Protein AF-A0ABD1A5Y7-F1 (afdb_monomer_lite)

InterPro domains:
  IPR015915 Kelch-type beta-propeller [SSF117281] (5-99)
  IPR050354 Arabidopsis F-box/kelch-repeat [PTHR24414] (4-99)
  IPR057499 FKB95-like, N-terminal Kelch domain [PF25210] (3-99)

Structure (mmCIF, N/CA/C/O backbone):
data_AF-A0ABD1A5Y7-F1
#
_entry.id   AF-A0ABD1A5Y7-F1
#
loop_
_atom_site.group_PDB
_atom_site.id
_atom_site.type_symbol
_atom_site.label_atom_id
_atom_site.label_alt_id
_atom_site.label_comp_id
_atom_site.label_asym_id
_atom_site.label_entity_id
_atom_site.label_seq_id
_atom_site.pdbx_PDB_ins_code
_atom_site.Cartn_x
_atom_site.Cartn_y
_atom_site.Cartn_z
_atom_site.occupancy
_atom_site.B_iso_or_equiv
_atom_site.auth_seq_id
_atom_site.auth_comp_id
_atom_site.auth_asym_id
_atom_site.auth_atom_id
_atom_site.pdbx_PDB_model_num
ATOM 1 N N . MET A 1 1 ? 2.841 16.273 -9.903 1.00 34.41 1 MET A N 1
ATOM 2 C CA . MET A 1 1 ? 1.726 16.435 -8.946 1.00 34.41 1 MET A CA 1
ATOM 3 C C . MET A 1 1 ? 1.264 15.022 -8.645 1.00 34.41 1 MET A C 1
ATOM 5 O O . MET A 1 1 ? 0.576 14.441 -9.468 1.00 34.41 1 MET A O 1
ATOM 9 N N . PHE A 1 2 ? 1.803 14.401 -7.594 1.00 44.44 2 PHE A N 1
ATOM 10 C CA . PHE A 1 2 ? 1.518 12.996 -7.302 1.00 44.44 2 PHE A CA 1
ATOM 11 C C . PHE A 1 2 ? 0.093 12.917 -6.761 1.00 44.44 2 PHE A C 1
ATOM 13 O O . PHE A 1 2 ? -0.196 13.506 -5.725 1.00 44.44 2 PHE A O 1
ATOM 20 N N . SER A 1 3 ? -0.801 12.293 -7.528 1.00 49.62 3 SER A N 1
ATOM 21 C CA . SER A 1 3 ? -2.180 12.046 -7.114 1.00 49.62 3 SER A CA 1
ATOM 22 C C . SER A 1 3 ? -2.161 11.260 -5.811 1.00 49.62 3 SER A C 1
ATOM 24 O O . SER A 1 3 ? -1.530 10.203 -5.760 1.00 49.62 3 SER A O 1
ATOM 26 N N . ASP A 1 4 ? -2.880 11.732 -4.795 1.00 60.75 4 ASP A N 1
ATOM 27 C CA . ASP A 1 4 ? -3.267 10.870 -3.685 1.00 60.75 4 ASP A CA 1
ATOM 28 C C . ASP A 1 4 ? -4.102 9.738 -4.298 1.00 60.75 4 ASP A C 1
ATOM 30 O O . ASP A 1 4 ? -5.217 9.955 -4.782 1.00 60.75 4 ASP A O 1
ATOM 34 N N . SER A 1 5 ? -3.516 8.547 -4.429 1.00 79.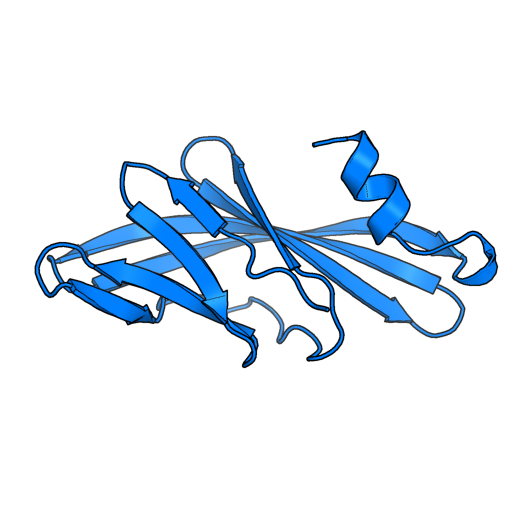31 5 SER A N 1
ATOM 35 C CA . SER A 1 5 ? -4.252 7.385 -4.907 1.00 79.31 5 SER A CA 1
ATOM 36 C C . SER A 1 5 ? -5.072 6.839 -3.752 1.00 79.31 5 SER A C 1
ATOM 38 O O . SER A 1 5 ? -4.563 6.596 -2.654 1.00 79.31 5 SER A O 1
ATOM 40 N N . PHE A 1 6 ? -6.367 6.686 -4.002 1.00 90.94 6 PHE A N 1
ATOM 41 C CA . PHE A 1 6 ? -7.312 6.126 -3.053 1.00 90.94 6 PHE A CA 1
ATOM 42 C C . PHE A 1 6 ? -7.914 4.853 -3.623 1.00 90.94 6 PHE A C 1
ATOM 44 O O . PHE A 1 6 ? -8.142 4.745 -4.827 1.00 90.94 6 PHE A O 1
ATOM 51 N N . CYS A 1 7 ? -8.192 3.900 -2.748 1.00 94.50 7 CYS A N 1
ATOM 52 C CA . CYS A 1 7 ? -8.894 2.676 -3.094 1.00 94.50 7 CYS A CA 1
ATOM 53 C C . CYS A 1 7 ? -9.821 2.305 -1.940 1.00 94.50 7 CYS A C 1
ATOM 55 O O . CYS A 1 7 ? -9.385 2.277 -0.791 1.00 94.50 7 CYS A O 1
ATOM 57 N N . GLN A 1 8 ? -11.097 2.063 -2.230 1.00 95.88 8 GLN A N 1
ATOM 58 C CA . GLN A 1 8 ? -12.051 1.564 -1.246 1.00 95.88 8 GLN A CA 1
ATOM 59 C C . GLN A 1 8 ? -12.160 0.047 -1.394 1.00 95.88 8 GLN A C 1
ATOM 61 O O . GLN A 1 8 ? -12.405 -0.435 -2.495 1.00 95.88 8 GLN A O 1
ATOM 66 N N . ILE A 1 9 ? -11.977 -0.680 -0.292 1.00 96.19 9 ILE A N 1
ATOM 67 C CA . ILE A 1 9 ? -12.116 -2.140 -0.206 1.00 96.19 9 ILE A CA 1
ATOM 68 C C . ILE A 1 9 ? -12.909 -2.426 1.064 1.00 96.19 9 ILE A C 1
ATOM 70 O O . ILE A 1 9 ? -12.537 -1.919 2.123 1.00 96.19 9 ILE A O 1
ATOM 74 N N . ASP A 1 10 ? -13.996 -3.192 0.964 1.00 93.81 10 ASP A N 1
ATOM 75 C CA . ASP A 1 10 ? -14.873 -3.537 2.096 1.00 93.81 10 ASP A CA 1
ATOM 76 C C . ASP A 1 10 ? -15.232 -2.323 2.983 1.00 93.81 10 ASP A C 1
ATOM 78 O O . ASP A 1 10 ? -15.087 -2.348 4.206 1.00 93.81 10 ASP A O 1
ATOM 82 N N . ASP A 1 11 ? -15.647 -1.218 2.350 1.00 93.19 11 ASP A N 1
ATOM 83 C CA . ASP A 1 11 ? -16.002 0.062 2.993 1.00 93.19 11 ASP A CA 1
ATOM 84 C C . ASP A 1 11 ? -14.886 0.761 3.786 1.00 93.19 11 ASP A C 1
ATOM 86 O O . ASP A 1 11 ? -15.126 1.732 4.510 1.00 93.19 11 ASP A O 1
ATOM 90 N N . VAL A 1 12 ? -13.638 0.334 3.605 1.00 95.69 12 VAL A N 1
ATOM 91 C CA . VAL A 1 12 ? -12.458 1.001 4.153 1.00 95.69 12 VAL A CA 1
ATOM 92 C C . VAL A 1 12 ? -11.709 1.713 3.033 1.00 95.69 12 VAL A C 1
ATOM 94 O O . VAL A 1 12 ? -11.372 1.120 2.010 1.00 95.69 12 VAL A O 1
ATOM 97 N N . LEU A 1 13 ? -11.423 3.001 3.233 1.00 96.50 13 LEU A N 1
ATOM 98 C CA . LEU A 1 13 ? -10.632 3.800 2.300 1.00 96.50 13 LEU A CA 1
ATOM 99 C C . LEU A 1 13 ? -9.139 3.639 2.599 1.00 96.50 13 LEU A C 1
ATOM 101 O O . LEU A 1 13 ? -8.692 3.951 3.701 1.00 96.50 13 LEU A O 1
ATOM 105 N N . TYR A 1 14 ? -8.371 3.208 1.608 1.00 96.75 14 TYR A N 1
ATOM 106 C CA . TYR A 1 14 ? -6.919 3.067 1.647 1.00 96.75 14 TYR A CA 1
ATOM 107 C C . TYR A 1 14 ? -6.247 4.150 0.810 1.00 96.75 14 TYR A C 1
ATOM 109 O O . TYR A 1 14 ? -6.794 4.593 -0.199 1.00 96.75 14 TYR A O 1
ATOM 117 N N . SER A 1 15 ? -5.050 4.560 1.222 1.00 95.00 15 SER A N 1
ATOM 118 C CA . SER A 1 15 ? -4.209 5.500 0.483 1.00 95.00 15 SER A CA 1
ATOM 119 C C . SER A 1 15 ? -2.719 5.230 0.707 1.00 95.00 15 SER A C 1
ATOM 121 O O . SER A 1 15 ? -2.335 4.473 1.604 1.00 95.00 15 SER A O 1
ATOM 123 N N . CYS A 1 16 ? -1.873 5.849 -0.113 1.00 93.19 16 CYS A N 1
ATOM 124 C CA . CYS A 1 16 ? -0.426 5.878 0.058 1.00 93.19 16 CYS A CA 1
ATOM 125 C C . CYS A 1 16 ? 0.008 7.327 0.287 1.00 93.19 16 CYS A C 1
ATOM 127 O O . CYS A 1 16 ? -0.153 8.171 -0.591 1.00 93.19 16 CYS A O 1
ATOM 129 N N . GLY A 1 17 ? 0.541 7.611 1.476 1.00 87.44 17 GLY A N 1
ATOM 130 C CA . GLY A 1 17 ? 0.990 8.947 1.844 1.00 87.44 17 GLY A CA 1
ATOM 131 C C . GLY A 1 17 ? 2.182 9.434 1.016 1.00 87.44 17 GLY A C 1
ATOM 132 O O . GLY A 1 17 ? 2.905 8.668 0.367 1.00 87.44 17 GLY A O 1
ATOM 133 N N . SER A 1 18 ? 2.453 10.737 1.090 1.00 84.50 18 SER A N 1
ATOM 134 C CA . SER A 1 18 ? 3.630 11.355 0.462 1.00 84.50 18 SER A CA 1
ATOM 135 C C . SER A 1 18 ? 4.958 10.795 0.994 1.00 84.50 18 SER A C 1
ATOM 137 O O . SER A 1 18 ? 5.956 10.772 0.277 1.00 84.50 18 SER A O 1
ATOM 139 N N . ASP A 1 19 ? 4.958 10.265 2.217 1.00 88.19 19 ASP A N 1
ATOM 140 C CA . ASP A 1 19 ? 6.062 9.544 2.853 1.00 88.19 19 ASP A CA 1
ATOM 141 C C . ASP A 1 19 ? 6.163 8.061 2.439 1.00 88.19 19 ASP A C 1
ATOM 143 O O . ASP A 1 19 ? 7.014 7.336 2.958 1.00 88.19 19 ASP A O 1
ATOM 147 N N . ARG A 1 20 ? 5.321 7.622 1.491 1.00 90.50 20 ARG A N 1
ATOM 148 C CA . ARG A 1 20 ? 5.194 6.238 1.003 1.00 90.50 20 ARG A CA 1
ATOM 149 C C . ARG A 1 20 ? 4.719 5.253 2.069 1.00 90.50 20 ARG A C 1
ATOM 151 O O . ARG A 1 20 ? 4.928 4.045 1.947 1.00 90.50 20 ARG A O 1
ATOM 158 N N . VAL A 1 21 ? 4.055 5.756 3.109 1.00 93.12 21 VAL A N 1
ATOM 159 C CA . VAL A 1 21 ? 3.380 4.925 4.102 1.00 93.12 21 VAL A CA 1
ATOM 160 C C . VAL A 1 21 ? 1.955 4.647 3.644 1.00 93.12 21 VAL A C 1
ATOM 162 O O . VAL A 1 21 ? 1.169 5.558 3.390 1.00 93.12 21 VAL A O 1
ATOM 165 N N . PHE A 1 22 ? 1.602 3.366 3.580 1.00 95.38 22 PHE A N 1
ATOM 166 C CA . PHE A 1 22 ? 0.227 2.951 3.332 1.00 95.38 22 PHE A CA 1
ATOM 167 C C . PHE A 1 22 ? -0.626 3.214 4.568 1.00 95.38 22 PHE A C 1
ATOM 169 O O . PHE A 1 22 ? -0.266 2.841 5.692 1.00 95.38 22 PHE A O 1
ATOM 176 N N . ILE A 1 23 ? -1.764 3.855 4.346 1.00 96.06 23 ILE A N 1
ATOM 177 C CA . ILE A 1 23 ? -2.697 4.284 5.378 1.00 96.06 23 ILE A CA 1
ATOM 178 C C . ILE A 1 23 ? -4.116 3.856 5.024 1.00 96.06 23 ILE A C 1
ATOM 180 O O . ILE A 1 23 ? -4.442 3.599 3.867 1.00 96.06 23 ILE A O 1
ATOM 184 N N . TRP A 1 24 ? -4.966 3.786 6.038 1.00 96.69 24 TRP A N 1
ATOM 185 C CA . TRP A 1 24 ? -6.390 3.529 5.900 1.00 96.69 24 TRP A CA 1
ATOM 186 C C . TRP A 1 24 ? -7.183 4.486 6.784 1.00 96.69 24 TRP A C 1
ATOM 188 O O . TRP A 1 24 ? -6.702 4.917 7.838 1.00 96.69 24 TRP A O 1
ATOM 198 N N . TYR A 1 25 ? -8.386 4.846 6.351 1.00 95.31 25 TYR A N 1
ATOM 199 C CA . TYR A 1 25 ? -9.246 5.752 7.094 1.00 95.31 25 TYR A CA 1
ATOM 200 C C . TYR A 1 25 ? -10.101 4.976 8.093 1.00 95.31 25 TYR A C 1
ATOM 202 O O . TYR A 1 25 ? -10.915 4.130 7.726 1.00 95.31 25 TYR A O 1
ATOM 210 N N . ASN A 1 26 ? -9.926 5.282 9.374 1.00 94.88 26 ASN A N 1
ATOM 211 C CA . ASN A 1 26 ? -10.753 4.744 10.438 1.00 94.88 26 ASN A CA 1
ATOM 212 C C . ASN A 1 26 ? -11.937 5.683 10.676 1.00 94.88 26 ASN A C 1
ATOM 214 O O . ASN A 1 26 ? -11.769 6.771 11.228 1.00 94.88 26 ASN A O 1
ATOM 218 N N . THR A 1 27 ? -13.129 5.249 10.277 1.00 91.81 27 THR A N 1
ATOM 219 C CA . THR A 1 27 ? -14.369 6.025 10.391 1.00 91.81 27 THR A CA 1
ATOM 220 C C . THR A 1 27 ? -14.846 6.190 11.834 1.00 91.81 27 THR A C 1
ATOM 222 O O . THR A 1 27 ? -15.424 7.226 12.160 1.00 91.81 27 THR A O 1
ATOM 225 N N . GLU A 1 28 ? -14.557 5.229 12.717 1.00 90.12 28 GLU A N 1
ATOM 226 C CA . GLU A 1 28 ? -14.974 5.254 14.127 1.00 90.12 28 GLU A CA 1
ATOM 227 C C . GLU A 1 28 ? -14.279 6.383 14.895 1.00 90.12 28 GLU A C 1
ATOM 229 O O . GLU A 1 28 ? -14.922 7.149 15.610 1.00 90.12 28 GLU A O 1
ATOM 234 N N . VAL A 1 29 ? -12.965 6.526 14.705 1.00 92.19 29 VAL A N 1
ATOM 235 C CA . VAL A 1 29 ? -12.162 7.594 15.334 1.00 92.19 29 VAL A CA 1
ATOM 236 C C . VAL A 1 29 ? -11.851 8.759 14.388 1.00 92.19 29 VAL A C 1
ATOM 238 O O . VAL A 1 29 ? -11.093 9.658 14.747 1.00 92.19 29 VAL A O 1
ATOM 241 N N . ARG A 1 30 ? -12.427 8.740 13.179 1.00 93.06 30 ARG A N 1
ATOM 242 C CA . ARG A 1 30 ? -12.339 9.779 12.138 1.00 93.06 30 ARG A CA 1
ATOM 243 C C . ARG A 1 30 ? -10.913 10.224 11.801 1.00 93.06 30 ARG A C 1
ATOM 245 O O . ARG A 1 30 ? -10.646 11.416 11.659 1.00 93.06 30 ARG A O 1
ATOM 252 N N . THR A 1 31 ? -9.987 9.276 11.665 1.00 94.75 31 THR A N 1
ATOM 253 C CA . THR A 1 31 ? -8.574 9.586 11.398 1.00 94.75 31 THR A CA 1
ATOM 254 C C . THR A 1 31 ? -7.897 8.553 10.505 1.00 94.75 31 THR A C 1
ATOM 256 O O . THR A 1 31 ? -8.322 7.398 10.435 1.00 94.75 31 THR A O 1
ATOM 259 N N . TRP A 1 32 ? -6.812 8.962 9.851 1.00 94.75 32 TRP A N 1
ATOM 260 C CA . TRP A 1 32 ? -5.943 8.070 9.091 1.00 94.75 32 TRP A CA 1
ATOM 261 C C . TRP A 1 32 ? -5.035 7.272 10.024 1.00 94.75 32 TRP A C 1
ATOM 263 O O . TRP A 1 32 ? -4.468 7.801 10.982 1.00 94.75 32 TRP A O 1
ATOM 273 N N . ARG A 1 33 ? -4.877 5.983 9.735 1.00 95.56 33 ARG A N 1
ATOM 274 C CA . ARG A 1 33 ? -4.021 5.067 10.488 1.00 95.56 33 ARG A CA 1
ATOM 275 C C . ARG A 1 33 ? -3.091 4.328 9.548 1.00 95.56 33 ARG A C 1
ATOM 277 O O . ARG A 1 33 ? -3.443 4.031 8.414 1.00 95.56 33 ARG A O 1
ATOM 284 N N . LYS A 1 34 ? -1.904 3.994 10.042 1.00 96.12 34 LYS A N 1
ATOM 285 C CA . LYS A 1 34 ? -0.933 3.192 9.300 1.00 96.12 34 LYS A CA 1
ATOM 286 C C . LYS A 1 34 ? -1.461 1.773 9.064 1.00 96.12 34 LYS A C 1
ATOM 288 O O . LYS A 1 34 ? -2.011 1.151 9.976 1.00 96.12 34 LYS A O 1
ATOM 293 N N . LEU A 1 35 ? -1.252 1.260 7.855 1.00 96.75 35 LEU A N 1
ATOM 294 C CA . LEU A 1 35 ? -1.397 -0.156 7.537 1.00 96.75 35 LEU A CA 1
ATOM 295 C C . LEU A 1 35 ? -0.157 -0.906 8.043 1.00 96.75 35 LEU A C 1
ATOM 297 O O . LEU A 1 35 ? 0.971 -0.636 7.626 1.00 96.75 35 LEU A O 1
ATOM 301 N N . ASN A 1 36 ? -0.356 -1.827 8.982 1.00 96.25 36 ASN A N 1
ATOM 302 C CA . ASN A 1 36 ? 0.737 -2.587 9.594 1.00 96.25 36 ASN A CA 1
ATOM 303 C C . ASN A 1 36 ? 1.053 -3.864 8.801 1.00 96.25 36 ASN A C 1
ATOM 305 O O . ASN A 1 36 ? 0.314 -4.231 7.898 1.00 96.25 36 ASN A O 1
ATOM 309 N N . GLY A 1 37 ? 2.132 -4.571 9.145 1.00 95.69 37 GLY A N 1
ATOM 310 C CA . GLY A 1 37 ? 2.369 -5.942 8.662 1.00 95.69 37 GLY A CA 1
ATOM 311 C C . GLY A 1 37 ? 2.970 -6.101 7.259 1.00 95.69 37 GLY A C 1
ATOM 312 O O . GLY A 1 37 ? 3.229 -7.234 6.864 1.00 95.69 37 GLY A O 1
ATOM 313 N N . LEU A 1 38 ? 3.270 -5.008 6.545 1.00 95.69 38 LEU A N 1
ATOM 314 C CA . LEU A 1 38 ? 3.834 -5.000 5.180 1.00 95.69 38 LEU A CA 1
ATOM 315 C C . LEU A 1 38 ? 5.307 -5.457 5.095 1.00 95.69 38 LEU A C 1
ATOM 317 O O . LEU A 1 38 ? 6.134 -4.849 4.418 1.00 95.69 38 LEU A O 1
ATOM 321 N N . VAL A 1 39 ? 5.662 -6.516 5.818 1.00 94.88 39 VAL A N 1
ATOM 322 C CA . VAL A 1 39 ? 6.995 -7.116 5.800 1.00 94.88 39 VAL A CA 1
ATOM 323 C C . VAL A 1 39 ? 7.268 -7.682 4.406 1.00 94.88 39 VAL A C 1
ATOM 325 O O . VAL A 1 39 ? 6.440 -8.401 3.853 1.00 94.88 39 VAL A O 1
ATOM 328 N N . GLY A 1 40 ? 8.436 -7.356 3.848 1.00 94.12 40 GLY A N 1
ATOM 329 C CA . GLY A 1 40 ? 8.864 -7.807 2.520 1.00 94.12 40 GLY A CA 1
ATOM 330 C C . GLY A 1 40 ? 8.468 -6.880 1.370 1.00 94.12 40 GLY A C 1
ATOM 331 O O . GLY A 1 40 ? 9.036 -7.012 0.291 1.00 94.12 40 GLY A O 1
ATOM 332 N N . LEU A 1 41 ? 7.568 -5.912 1.588 1.00 95.00 41 LEU A N 1
ATOM 333 C CA . LEU A 1 41 ? 7.294 -4.887 0.581 1.00 95.00 41 LEU A CA 1
ATOM 334 C C . LEU A 1 41 ? 8.506 -3.938 0.502 1.00 95.00 41 LEU A C 1
ATOM 336 O O . LEU A 1 41 ? 8.934 -3.425 1.546 1.00 95.00 41 LEU A O 1
ATOM 340 N N . PRO A 1 42 ? 9.089 -3.703 -0.688 1.00 92.62 42 PRO A N 1
ATOM 341 C CA . PRO A 1 42 ? 10.214 -2.788 -0.820 1.00 92.62 42 PRO A CA 1
ATOM 342 C C . PRO A 1 42 ? 9.793 -1.356 -0.479 1.00 92.62 42 PRO A C 1
ATOM 344 O O . PRO A 1 42 ? 8.616 -0.998 -0.502 1.00 92.62 42 PRO A O 1
ATOM 347 N N . LYS A 1 43 ? 10.774 -0.508 -0.165 1.00 91.00 43 LYS A N 1
ATOM 348 C CA . LYS A 1 43 ? 10.519 0.928 -0.024 1.00 91.00 43 LYS A CA 1
ATOM 349 C C . LYS A 1 43 ? 10.312 1.529 -1.407 1.00 91.00 43 LYS A C 1
ATOM 351 O O . LYS A 1 43 ? 11.188 1.414 -2.257 1.00 91.00 43 LYS A O 1
ATOM 356 N N . LEU A 1 44 ? 9.179 2.192 -1.602 1.00 91.44 44 LEU A N 1
ATOM 357 C CA . LEU A 1 44 ? 8.883 2.902 -2.840 1.00 91.44 44 LEU A CA 1
ATOM 358 C C . LEU A 1 44 ? 9.691 4.208 -2.896 1.00 91.44 44 LEU A C 1
ATOM 360 O O . LEU A 1 44 ? 9.871 4.877 -1.873 1.00 91.44 44 LEU A O 1
ATOM 364 N N . SER A 1 45 ? 10.154 4.584 -4.090 1.00 89.06 45 SER A N 1
ATOM 365 C CA . SER A 1 45 ? 10.806 5.879 -4.309 1.00 89.06 45 SER A CA 1
ATOM 366 C C . SER A 1 45 ? 9.842 7.035 -4.021 1.00 89.06 45 SER A C 1
ATOM 368 O O . SER A 1 45 ? 8.638 6.944 -4.274 1.00 89.06 45 SER A O 1
ATOM 370 N N . ARG A 1 46 ? 10.371 8.157 -3.519 1.00 85.56 46 ARG A N 1
ATOM 371 C CA . ARG A 1 46 ? 9.595 9.391 -3.289 1.00 85.56 46 ARG A CA 1
ATOM 372 C C . ARG A 1 46 ? 9.089 10.033 -4.575 1.00 85.56 46 ARG A C 1
ATOM 374 O O . ARG A 1 46 ? 8.128 10.794 -4.518 1.00 85.56 46 ARG A O 1
ATOM 381 N N . ASP A 1 47 ? 9.709 9.696 -5.697 1.00 84.00 47 ASP A N 1
ATOM 382 C CA . ASP A 1 47 ? 9.325 10.188 -7.017 1.00 84.00 47 ASP A CA 1
ATOM 383 C C . ASP A 1 47 ? 8.507 9.151 -7.797 1.00 84.00 47 ASP A C 1
ATOM 385 O O . ASP A 1 47 ? 8.038 9.435 -8.896 1.00 84.00 47 ASP A O 1
ATOM 389 N N . ALA A 1 48 ? 8.291 7.961 -7.220 1.00 85.94 48 ALA A N 1
ATOM 390 C CA . ALA A 1 48 ? 7.449 6.948 -7.836 1.00 85.94 48 ALA A CA 1
ATOM 391 C C . ALA A 1 48 ? 5.992 7.414 -7.867 1.00 85.94 48 ALA A C 1
ATOM 393 O O . ALA A 1 48 ? 5.432 7.841 -6.851 1.00 85.94 48 ALA A O 1
ATOM 394 N N . PHE A 1 49 ? 5.371 7.269 -9.024 1.00 85.31 49 PHE A N 1
ATOM 395 C CA . PHE A 1 49 ? 3.936 7.206 -9.188 1.00 85.31 49 PHE A CA 1
ATOM 396 C C . PHE A 1 49 ? 3.390 5.963 -8.478 1.00 85.31 49 PHE A C 1
ATOM 398 O O . PHE A 1 49 ? 3.949 4.878 -8.621 1.00 85.31 49 PHE A O 1
ATOM 405 N N . VAL A 1 50 ? 2.289 6.101 -7.734 1.00 90.56 50 VAL A N 1
ATOM 406 C CA . VAL A 1 50 ? 1.657 4.989 -7.007 1.00 90.56 50 VAL A CA 1
ATOM 407 C C . VAL A 1 50 ? 0.161 4.963 -7.295 1.00 90.56 50 VAL A C 1
ATOM 409 O O . VAL A 1 50 ? -0.532 5.952 -7.056 1.00 90.56 50 VAL A O 1
ATOM 412 N N . ARG A 1 51 ? -0.353 3.819 -7.751 1.00 91.50 51 ARG A N 1
ATOM 413 C CA . ARG A 1 51 ? -1.789 3.520 -7.864 1.00 91.50 51 ARG A CA 1
ATOM 414 C C . ARG A 1 51 ? -2.176 2.409 -6.904 1.00 91.50 51 ARG A C 1
ATOM 416 O O . ARG A 1 51 ? -1.434 1.447 -6.723 1.00 91.50 51 ARG A O 1
ATOM 423 N N . LEU A 1 52 ? -3.369 2.543 -6.343 1.00 94.56 52 LEU A N 1
ATOM 424 C CA . LEU A 1 52 ? -4.020 1.520 -5.538 1.00 94.56 52 LEU A CA 1
ATOM 425 C C . LEU A 1 52 ? -5.253 1.019 -6.283 1.00 94.56 52 LEU A C 1
ATOM 427 O O . LEU A 1 52 ? -5.948 1.814 -6.915 1.00 94.56 52 LEU A O 1
ATOM 431 N N . ALA A 1 53 ? -5.527 -0.274 -6.189 1.00 93.69 53 ALA A N 1
ATOM 432 C CA . ALA A 1 53 ? -6.706 -0.894 -6.771 1.00 93.69 53 ALA A CA 1
ATOM 433 C C . ALA A 1 53 ? -7.211 -2.038 -5.886 1.00 93.69 53 ALA A C 1
ATOM 435 O O . ALA A 1 53 ? -6.431 -2.672 -5.169 1.00 93.69 53 ALA A O 1
ATOM 436 N N . ASP A 1 54 ? -8.510 -2.309 -5.976 1.00 95.75 54 ASP A N 1
ATOM 437 C CA . ASP A 1 54 ? -9.112 -3.514 -5.419 1.00 95.75 54 ASP A CA 1
ATOM 438 C C . ASP A 1 54 ? -8.999 -4.631 -6.455 1.00 95.75 54 ASP A C 1
ATOM 440 O O . ASP A 1 54 ? -9.484 -4.500 -7.581 1.00 95.75 54 ASP A O 1
ATOM 444 N N . TYR A 1 55 ? -8.354 -5.731 -6.077 1.00 93.88 55 TYR A N 1
ATOM 445 C CA . TYR A 1 55 ? -8.369 -6.956 -6.862 1.00 93.88 55 TYR A CA 1
ATOM 446 C C . TYR A 1 55 ? -8.762 -8.133 -5.972 1.00 93.88 55 TYR A C 1
ATOM 448 O O . TYR A 1 55 ? -7.933 -8.704 -5.260 1.00 93.88 55 TYR A O 1
ATOM 456 N N . GLY A 1 56 ? -10.042 -8.504 -6.021 1.00 93.44 56 GLY A N 1
ATOM 457 C CA . GLY A 1 56 ? -10.576 -9.646 -5.279 1.00 93.44 56 GLY A CA 1
ATOM 458 C C . GLY A 1 56 ? -10.597 -9.444 -3.762 1.00 93.44 56 GLY A C 1
ATOM 459 O O . GLY A 1 56 ? -10.293 -10.388 -3.032 1.00 93.44 56 GLY A O 1
ATOM 460 N N . GLY A 1 57 ? -10.900 -8.229 -3.289 1.00 94.56 57 GLY A N 1
ATOM 461 C CA . GLY A 1 57 ? -10.912 -7.884 -1.863 1.00 94.56 57 GLY A CA 1
ATOM 462 C C . GLY A 1 57 ? -9.511 -7.695 -1.277 1.00 94.56 57 GLY A C 1
ATOM 463 O O . GLY A 1 57 ? -9.317 -7.742 -0.062 1.00 94.56 57 GLY A O 1
ATOM 464 N N . LYS A 1 58 ? -8.498 -7.535 -2.136 1.00 96.81 58 LYS A N 1
ATOM 465 C CA . LYS A 1 58 ? -7.096 -7.355 -1.745 1.00 96.81 58 LYS A CA 1
ATOM 466 C C . LYS A 1 58 ? -6.577 -6.036 -2.273 1.00 96.81 58 LYS A C 1
ATOM 468 O O . LYS A 1 58 ? -6.886 -5.629 -3.393 1.00 96.81 58 LYS A O 1
ATOM 473 N N . LEU A 1 59 ? -5.716 -5.410 -1.480 1.00 97.19 59 LEU A N 1
ATOM 474 C CA . LEU A 1 59 ? -5.071 -4.170 -1.872 1.00 97.19 59 LEU A CA 1
ATOM 475 C C . LEU A 1 59 ? -3.965 -4.478 -2.876 1.00 97.19 59 LEU A C 1
ATOM 477 O O . LEU A 1 59 ? -2.953 -5.091 -2.535 1.00 97.19 59 LEU A O 1
ATOM 481 N N . THR A 1 60 ? -4.160 -4.033 -4.110 1.00 96.12 60 THR A N 1
ATOM 482 C CA . THR A 1 60 ? -3.150 -4.106 -5.162 1.00 96.12 60 THR A CA 1
ATOM 483 C C . THR A 1 60 ? -2.472 -2.755 -5.297 1.00 96.12 60 THR A C 1
ATOM 485 O O . THR A 1 60 ? -3.135 -1.726 -5.422 1.00 96.12 60 THR A O 1
ATOM 488 N N . VAL A 1 61 ? -1.144 -2.757 -5.257 1.00 94.94 61 VAL A N 1
ATOM 489 C CA . VAL A 1 61 ? -0.312 -1.559 -5.362 1.00 94.94 61 VAL A CA 1
ATOM 490 C C . VAL A 1 61 ? 0.489 -1.644 -6.647 1.00 94.94 61 VAL A C 1
ATOM 492 O O . VAL A 1 61 ? 1.245 -2.595 -6.830 1.00 94.94 61 VAL A O 1
ATOM 495 N N . LEU A 1 62 ? 0.361 -0.633 -7.502 1.00 93.12 62 LEU A N 1
ATOM 496 C CA . LEU A 1 62 ? 1.201 -0.456 -8.680 1.00 93.12 62 LEU A CA 1
ATOM 497 C C . LEU A 1 62 ? 2.090 0.764 -8.506 1.00 93.12 62 LEU A C 1
ATOM 499 O O . LEU A 1 62 ? 1.611 1.818 -8.088 1.00 93.12 62 LEU A O 1
ATOM 503 N N . TRP A 1 63 ? 3.365 0.643 -8.855 1.00 92.12 63 TRP A N 1
ATOM 504 C CA . TRP A 1 63 ? 4.276 1.782 -8.859 1.00 92.12 63 TRP A CA 1
ATOM 505 C C . TRP A 1 63 ? 5.363 1.633 -9.908 1.00 92.12 63 TRP A C 1
ATOM 507 O O . TRP A 1 63 ? 5.726 0.519 -10.283 1.00 92.12 63 TRP A O 1
ATOM 517 N N . ASN A 1 64 ? 5.879 2.759 -10.386 1.00 89.25 64 ASN A N 1
ATOM 518 C CA . ASN A 1 64 ? 7.042 2.758 -11.259 1.00 89.25 64 ASN A CA 1
ATOM 519 C C . ASN A 1 64 ? 8.340 2.839 -10.448 1.00 89.25 64 ASN A C 1
ATOM 521 O O . ASN A 1 64 ? 8.385 3.365 -9.335 1.00 89.25 64 ASN A O 1
ATOM 525 N N . ASP A 1 65 ? 9.405 2.323 -11.038 1.00 87.25 65 ASP A N 1
ATOM 526 C 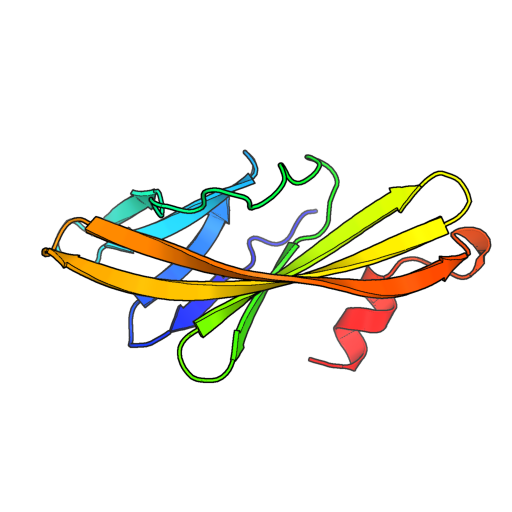CA . ASP A 1 65 ? 10.762 2.446 -10.532 1.00 87.25 65 ASP A CA 1
ATOM 527 C C . ASP A 1 65 ? 11.715 2.673 -11.708 1.00 87.25 65 ASP A C 1
ATOM 529 O O . ASP A 1 65 ? 11.538 2.092 -12.786 1.00 87.25 65 ASP A O 1
ATOM 533 N N . ASP A 1 66 ? 12.697 3.547 -11.512 1.00 83.00 66 ASP A N 1
ATOM 534 C CA . ASP A 1 66 ? 13.612 3.980 -12.567 1.00 83.00 66 ASP A CA 1
ATOM 535 C C . ASP A 1 66 ? 14.952 3.243 -12.447 1.00 83.00 66 ASP A C 1
ATOM 537 O O . ASP A 1 66 ? 15.656 3.332 -11.441 1.00 83.00 66 ASP A O 1
ATOM 541 N N . TYR A 1 67 ? 15.313 2.527 -13.510 1.00 80.50 67 TYR A N 1
ATOM 542 C CA . TYR A 1 67 ? 16.582 1.826 -13.682 1.00 80.50 67 TYR A CA 1
ATOM 543 C C . TYR A 1 67 ? 17.381 2.434 -14.846 1.00 80.50 67 TYR A C 1
ATOM 545 O O . TYR A 1 67 ? 17.900 1.730 -15.721 1.00 80.50 67 TYR A O 1
ATOM 553 N N . GLY A 1 68 ? 17.480 3.764 -14.873 1.00 80.88 68 GLY A N 1
ATOM 554 C CA . GLY A 1 68 ? 18.301 4.527 -15.808 1.00 80.88 68 GLY A CA 1
ATOM 555 C C . GLY A 1 68 ? 17.698 4.564 -17.211 1.00 80.88 68 GLY A C 1
ATOM 556 O O . GLY A 1 68 ? 16.919 5.448 -17.556 1.00 80.88 68 GLY A O 1
ATOM 557 N N . CYS A 1 69 ? 18.077 3.614 -18.070 1.00 80.44 69 CYS A N 1
ATOM 558 C CA . CYS A 1 69 ? 17.517 3.523 -19.426 1.00 80.44 69 CYS A CA 1
ATOM 559 C C . CYS A 1 69 ? 16.209 2.716 -19.500 1.00 80.44 69 CYS A C 1
ATOM 561 O O . CYS A 1 69 ? 15.656 2.535 -20.588 1.00 80.44 69 CYS A O 1
ATOM 563 N N . TRP A 1 70 ? 15.711 2.235 -18.358 1.00 79.25 70 TRP A N 1
ATOM 564 C CA . TRP A 1 70 ? 14.495 1.436 -18.258 1.00 79.25 70 TRP A CA 1
ATOM 565 C C . TRP A 1 70 ? 13.619 1.934 -17.123 1.00 79.25 70 TRP A C 1
ATOM 567 O O . TRP A 1 70 ? 14.097 2.116 -16.011 1.00 79.25 70 TRP A O 1
ATOM 577 N N . GLU A 1 71 ? 12.328 2.045 -17.392 1.00 83.88 71 GLU A N 1
ATOM 578 C CA . GLU A 1 71 ? 11.307 2.179 -16.366 1.00 83.88 71 GLU A CA 1
ATOM 579 C C . GLU A 1 71 ? 10.705 0.784 -16.130 1.00 83.88 71 GLU A C 1
ATOM 581 O O . GLU A 1 71 ? 10.382 0.054 -17.080 1.00 83.88 71 GLU A O 1
ATOM 586 N N . MET A 1 72 ? 10.558 0.389 -14.866 1.00 88.00 72 MET A N 1
ATOM 587 C CA . MET A 1 72 ? 9.865 -0.839 -14.474 1.00 88.00 72 MET A CA 1
ATOM 588 C C . MET A 1 72 ? 8.556 -0.501 -13.782 1.00 88.00 72 MET A C 1
ATOM 590 O O . MET A 1 72 ? 8.523 0.333 -12.882 1.00 88.00 72 MET A O 1
ATOM 594 N N . LEU A 1 73 ? 7.483 -1.171 -14.188 1.00 90.31 73 LEU A N 1
ATOM 595 C CA . LEU A 1 73 ? 6.211 -1.133 -13.492 1.00 90.31 73 LEU A CA 1
ATOM 596 C C . LEU A 1 73 ? 6.120 -2.354 -12.590 1.00 90.31 73 LEU A C 1
ATOM 598 O O . LEU A 1 73 ? 6.123 -3.496 -13.053 1.00 90.31 73 LEU A O 1
ATOM 602 N N . TRP A 1 74 ? 6.003 -2.092 -11.304 1.00 93.38 74 TRP A N 1
ATOM 603 C CA . TRP A 1 74 ? 5.872 -3.089 -10.265 1.00 93.38 74 TRP A CA 1
ATOM 604 C C . TRP A 1 74 ? 4.423 -3.259 -9.840 1.00 93.38 74 TRP A C 1
ATOM 606 O O . TRP A 1 74 ? 3.633 -2.315 -9.892 1.00 93.38 74 TRP A O 1
ATOM 616 N N . CYS A 1 75 ? 4.095 -4.464 -9.388 1.00 95.19 75 CYS A N 1
ATOM 617 C CA . CYS A 1 75 ? 2.811 -4.783 -8.796 1.00 95.19 75 CYS A CA 1
ATOM 618 C C . CYS A 1 75 ? 3.015 -5.619 -7.533 1.00 95.19 75 CYS A C 1
ATOM 620 O O . CYS A 1 75 ? 3.795 -6.571 -7.526 1.00 95.19 75 CYS A O 1
ATOM 622 N N . ALA A 1 76 ? 2.305 -5.265 -6.468 1.00 97.06 76 ALA A N 1
ATOM 623 C CA . ALA A 1 76 ? 2.220 -6.056 -5.251 1.00 97.06 76 ALA A CA 1
ATOM 624 C C . ALA A 1 76 ? 0.763 -6.286 -4.878 1.00 97.06 76 ALA A C 1
ATOM 626 O O . ALA A 1 76 ? -0.051 -5.365 -4.943 1.00 97.06 76 ALA A O 1
ATOM 627 N N . GLN A 1 77 ? 0.461 -7.492 -4.410 1.00 97.25 77 GLN A N 1
ATOM 628 C CA . GLN A 1 77 ? -0.842 -7.822 -3.853 1.00 97.25 77 GLN A CA 1
ATOM 629 C C . GLN A 1 77 ? -0.728 -8.065 -2.354 1.00 97.25 77 GLN A C 1
ATOM 631 O O . GLN A 1 77 ? 0.103 -8.845 -1.878 1.00 97.25 77 GLN A O 1
ATOM 636 N N . ILE A 1 78 ? -1.581 -7.374 -1.609 1.00 98.25 78 ILE A N 1
ATOM 637 C CA . ILE A 1 78 ? -1.562 -7.334 -0.157 1.00 98.25 78 ILE A CA 1
ATOM 638 C C . ILE A 1 78 ? -2.913 -7.838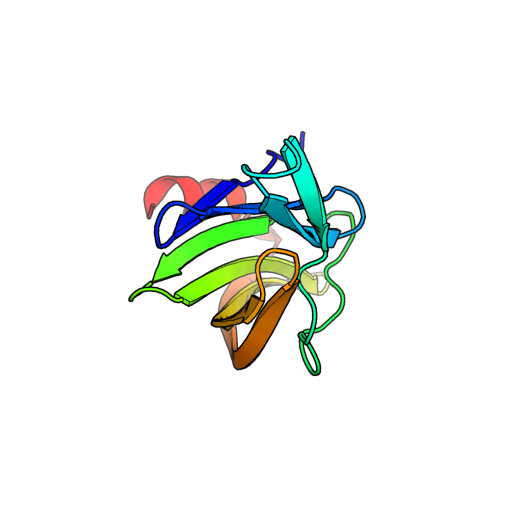 0.340 1.00 98.25 78 ILE A C 1
ATOM 640 O O . ILE A 1 78 ? -3.945 -7.187 0.167 1.00 98.25 78 ILE A O 1
ATOM 644 N N . ALA A 1 79 ? -2.901 -8.996 0.995 1.00 97.88 79 ALA A N 1
ATOM 645 C CA . ALA A 1 79 ? -4.064 -9.479 1.723 1.00 97.88 79 ALA A CA 1
ATOM 646 C C . ALA A 1 79 ? -4.277 -8.619 2.971 1.00 97.88 79 ALA A C 1
ATOM 648 O O . ALA A 1 79 ? -3.332 -8.356 3.719 1.00 97.88 79 ALA A O 1
ATOM 649 N N . LEU A 1 80 ? -5.516 -8.196 3.199 1.00 97.75 80 LEU A N 1
ATOM 650 C CA . LEU A 1 80 ? -5.894 -7.349 4.323 1.00 97.75 80 LEU A CA 1
ATOM 651 C C . LEU A 1 80 ? -6.540 -8.194 5.425 1.00 97.75 80 LEU A C 1
ATOM 653 O O . LEU A 1 80 ? -7.334 -9.091 5.162 1.00 97.75 80 LEU A O 1
ATOM 657 N N . GLY A 1 81 ? -6.196 -7.903 6.677 1.00 95.69 81 GLY A N 1
ATOM 658 C CA . GLY A 1 81 ? -6.770 -8.546 7.852 1.00 95.69 81 GLY A CA 1
ATOM 659 C C . GLY A 1 81 ? -7.045 -7.531 8.952 1.00 95.69 81 GLY A C 1
ATOM 660 O O . GLY A 1 81 ? -6.130 -6.862 9.441 1.00 95.69 81 GLY A O 1
ATOM 661 N N . ARG A 1 82 ? -8.306 -7.427 9.374 1.00 93.62 82 ARG A N 1
ATOM 662 C CA . ARG A 1 82 ? -8.708 -6.592 10.511 1.00 93.62 82 ARG A CA 1
ATOM 663 C C . ARG A 1 82 ? -8.531 -7.381 11.807 1.00 93.62 82 ARG A C 1
ATOM 665 O O . ARG A 1 82 ? -9.116 -8.447 11.964 1.00 93.62 82 ARG A O 1
ATOM 672 N N . ARG A 1 83 ? -7.711 -6.871 12.731 1.00 89.31 83 ARG A N 1
ATOM 673 C CA . ARG A 1 83 ? -7.483 -7.512 14.043 1.00 89.31 83 ARG A CA 1
ATOM 674 C C . ARG A 1 83 ? -8.389 -6.956 15.133 1.00 89.31 83 ARG A C 1
ATOM 676 O O . ARG A 1 83 ? -8.775 -7.680 16.041 1.00 89.31 83 ARG A O 1
ATOM 683 N N . ASN A 1 84 ? -8.701 -5.668 15.052 1.00 87.94 84 ASN A N 1
ATOM 684 C CA . ASN A 1 84 ? -9.618 -4.970 15.945 1.00 87.94 84 ASN A CA 1
ATOM 685 C C . ASN A 1 84 ? -10.138 -3.703 15.243 1.00 87.94 84 ASN A C 1
ATOM 687 O O . ASN A 1 84 ? -9.890 -3.478 14.056 1.00 87.94 84 ASN A O 1
ATOM 691 N N . THR A 1 85 ? -10.875 -2.863 15.962 1.00 84.56 85 THR A N 1
ATOM 692 C CA . THR A 1 85 ? -11.436 -1.625 15.410 1.00 84.56 85 THR A CA 1
ATOM 693 C C . THR A 1 85 ? -10.386 -0.578 15.034 1.00 84.56 85 THR A C 1
ATOM 695 O O . THR A 1 85 ? -10.643 0.269 14.183 1.00 84.56 85 THR A O 1
ATOM 698 N N . CYS A 1 86 ? -9.189 -0.653 15.613 1.00 89.62 86 CYS A N 1
ATOM 699 C CA . CYS A 1 86 ? -8.115 0.325 15.462 1.00 89.62 86 CYS A CA 1
ATOM 700 C C . CYS A 1 86 ? -6.942 -0.162 14.603 1.00 89.62 86 CYS A C 1
ATOM 702 O O . CYS A 1 86 ? -6.026 0.624 14.351 1.00 89.62 86 CYS A O 1
ATOM 704 N N . GLU A 1 87 ? -6.950 -1.417 14.149 1.00 94.44 87 GLU A N 1
ATOM 705 C CA . GLU A 1 87 ? -5.810 -2.035 13.479 1.00 94.44 87 GLU A CA 1
ATOM 706 C C . GLU A 1 87 ? -6.220 -2.909 12.295 1.00 94.44 87 GLU A C 1
ATOM 708 O O . GLU A 1 87 ? -6.881 -3.945 12.436 1.00 94.44 87 GLU A O 1
ATOM 713 N N . ILE A 1 88 ? -5.700 -2.525 11.130 1.00 97.12 88 ILE A N 1
ATOM 714 C CA . ILE A 1 88 ? -5.665 -3.343 9.924 1.00 97.12 88 ILE A CA 1
ATOM 715 C C . ILE A 1 88 ? -4.207 -3.694 9.638 1.00 97.12 88 ILE A C 1
ATOM 717 O O . ILE A 1 88 ? -3.303 -2.858 9.748 1.00 97.12 88 ILE A O 1
ATOM 721 N N . TRP A 1 89 ? -3.989 -4.958 9.307 1.00 97.50 89 TRP A N 1
ATOM 722 C CA . TRP A 1 89 ? -2.703 -5.510 8.922 1.00 97.50 89 TRP A CA 1
ATOM 723 C C . TRP A 1 89 ? -2.771 -5.954 7.465 1.00 97.50 89 TRP A C 1
ATOM 725 O O . TRP A 1 89 ? -3.755 -6.550 7.039 1.00 97.50 89 TRP A O 1
ATOM 735 N N . GLY A 1 90 ? -1.719 -5.666 6.713 1.00 97.50 90 GLY A N 1
ATOM 736 C CA . GLY A 1 90 ? -1.476 -6.227 5.399 1.00 97.50 90 GLY A CA 1
ATOM 737 C C . GLY A 1 90 ? -0.492 -7.386 5.494 1.00 97.50 90 GLY A C 1
ATOM 738 O O . GLY A 1 90 ? 0.418 -7.369 6.321 1.00 97.50 90 GLY A O 1
ATOM 739 N N . LYS A 1 91 ? -0.659 -8.384 4.633 1.00 97.88 91 LYS A N 1
ATOM 740 C CA . LYS A 1 91 ? 0.326 -9.430 4.366 1.00 97.88 91 LYS A CA 1
ATOM 741 C C . LYS A 1 91 ? 0.646 -9.391 2.879 1.00 97.88 91 LYS A C 1
ATOM 743 O O . LYS A 1 91 ? -0.261 -9.535 2.064 1.00 97.88 91 LYS A O 1
ATOM 748 N N . LEU A 1 92 ? 1.920 -9.218 2.537 1.00 97.62 92 LEU A N 1
ATOM 749 C CA . LEU A 1 92 ? 2.365 -9.325 1.153 1.00 97.62 92 LEU A CA 1
ATOM 750 C C . LEU A 1 92 ? 2.201 -10.776 0.685 1.00 97.62 92 LEU A C 1
ATOM 752 O O . LEU A 1 92 ? 2.793 -11.682 1.273 1.00 97.62 92 LEU A O 1
ATOM 756 N N . GLU A 1 93 ? 1.370 -11.001 -0.329 1.00 97.25 93 GLU A N 1
ATOM 757 C CA . GLU A 1 93 ? 1.184 -12.333 -0.913 1.00 97.25 93 GLU A CA 1
ATOM 758 C C . GLU A 1 93 ? 2.151 -12.579 -2.062 1.00 97.25 93 GLU A C 1
ATOM 760 O O . GLU A 1 93 ? 2.773 -13.637 -2.127 1.00 97.25 93 GLU A O 1
ATOM 765 N N . TRP A 1 94 ? 2.296 -11.592 -2.942 1.00 96.19 94 TRP A N 1
ATOM 766 C CA . TRP A 1 94 ? 3.268 -11.612 -4.021 1.00 96.19 94 TRP A CA 1
ATOM 767 C C . TRP A 1 94 ? 3.634 -10.191 -4.435 1.00 96.19 94 TRP A C 1
ATOM 769 O O . TRP A 1 94 ? 2.913 -9.226 -4.163 1.00 96.19 94 TRP A O 1
ATOM 779 N N . PHE A 1 95 ? 4.782 -10.088 -5.089 1.00 94.69 95 PHE A N 1
ATOM 780 C CA . PHE A 1 95 ? 5.312 -8.860 -5.645 1.00 94.69 95 PHE A CA 1
ATOM 781 C C . PHE A 1 95 ? 6.223 -9.212 -6.819 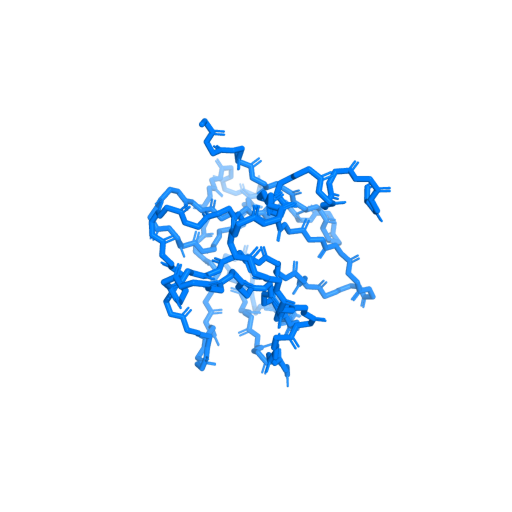1.00 94.69 95 PHE A C 1
ATOM 783 O O . PHE A 1 95 ? 7.112 -10.047 -6.658 1.00 94.69 95 PHE A O 1
ATOM 790 N N . ASP A 1 96 ? 5.984 -8.597 -7.977 1.00 94.56 96 ASP A N 1
ATOM 791 C CA . ASP A 1 96 ? 6.839 -8.740 -9.155 1.00 94.56 96 ASP A CA 1
ATOM 792 C C . ASP A 1 96 ? 6.675 -7.552 -10.118 1.00 94.56 96 ASP A C 1
ATOM 794 O O . ASP A 1 96 ? 5.723 -6.767 -10.033 1.00 94.56 96 ASP A O 1
ATOM 798 N N . HIS A 1 97 ? 7.622 -7.405 -11.037 1.00 90.19 97 HIS A N 1
ATOM 799 C CA . HIS A 1 97 ? 7.542 -6.460 -12.138 1.00 90.19 97 HIS A CA 1
ATOM 800 C C . HIS A 1 97 ? 6.610 -7.014 -13.219 1.00 90.19 97 HIS A C 1
ATOM 802 O O . HIS A 1 97 ? 6.761 -8.139 -13.687 1.00 90.19 97 HIS A O 1
ATOM 808 N N . VAL A 1 98 ? 5.629 -6.215 -13.627 1.00 89.25 98 VAL A N 1
ATOM 809 C CA . VAL A 1 98 ? 4.629 -6.611 -14.633 1.00 89.25 98 VAL A CA 1
ATOM 810 C C . VAL A 1 98 ? 4.962 -6.080 -16.021 1.00 89.25 98 VAL A C 1
ATOM 812 O O . VAL A 1 98 ? 4.476 -6.606 -17.019 1.00 89.25 98 VAL A O 1
ATOM 815 N N . LEU A 1 99 ? 5.787 -5.033 -16.102 1.00 85.75 99 LEU A N 1
ATOM 816 C CA . LEU A 1 99 ? 6.179 -4.435 -17.370 1.00 85.75 99 LEU A CA 1
ATOM 817 C C . LEU A 1 99 ? 7.537 -3.742 -17.250 1.00 85.75 99 LEU A C 1
ATOM 819 O O . LEU A 1 99 ? 7.857 -3.129 -16.233 1.00 85.75 99 LEU A O 1
ATOM 823 N N . ARG A 1 100 ? 8.325 -3.813 -18.321 1.00 85.38 100 ARG A N 1
ATOM 824 C CA . ARG A 1 100 ? 9.599 -3.109 -18.467 1.00 85.38 100 ARG A CA 1
ATOM 825 C C . ARG A 1 100 ? 9.589 -2.358 -19.790 1.00 85.38 100 ARG A C 1
ATOM 827 O O . ARG A 1 100 ? 9.375 -2.972 -20.833 1.00 85.38 100 ARG A O 1
ATOM 834 N N . VAL A 1 101 ? 9.835 -1.053 -19.751 1.00 80.31 101 VAL A N 1
ATOM 835 C CA . VAL A 1 101 ? 9.810 -0.190 -20.942 1.00 80.31 101 VAL A CA 1
ATOM 836 C 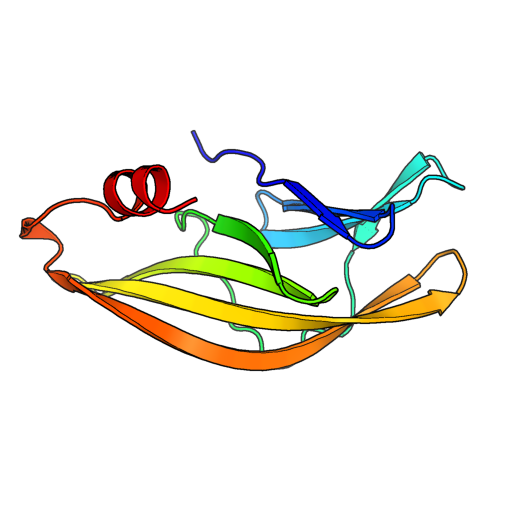C . VAL A 1 101 ? 11.104 0.622 -21.008 1.00 80.31 101 VAL A C 1
ATOM 838 O O . VAL A 1 101 ? 11.582 1.081 -19.971 1.00 80.31 101 VAL A O 1
ATOM 841 N N . PRO A 1 102 ? 11.722 0.792 -22.192 1.00 78.31 102 PRO A N 1
ATOM 842 C CA . PRO A 1 102 ? 12.822 1.737 -22.351 1.00 78.31 102 PRO A CA 1
ATOM 843 C C . PRO A 1 102 ? 12.362 3.153 -21.986 1.00 78.31 102 PRO A C 1
ATOM 845 O O . PRO A 1 102 ? 11.367 3.626 -22.534 1.00 78.31 102 PRO A O 1
ATOM 848 N N . SER A 1 103 ? 13.104 3.866 -21.138 1.00 69.38 103 SER A N 1
ATOM 849 C CA . SER A 1 103 ? 12.725 5.218 -20.682 1.00 69.38 103 SER A CA 1
ATOM 850 C C . SER A 1 103 ? 12.638 6.244 -21.826 1.00 69.38 103 SER A C 1
ATOM 852 O O . SER A 1 103 ? 11.942 7.252 -21.723 1.00 69.38 103 SER A O 1
ATOM 854 N N . LEU A 1 104 ? 13.263 5.946 -22.970 1.00 64.56 104 LEU A N 1
ATOM 855 C CA . LEU A 1 104 ? 13.190 6.735 -24.204 1.00 64.56 104 LEU A CA 1
ATOM 856 C C . LEU A 1 104 ? 11.827 6.661 -24.925 1.00 64.56 104 LEU A C 1
ATOM 858 O O . LEU A 1 104 ? 11.569 7.493 -25.792 1.00 64.56 104 LEU A O 1
ATOM 862 N N . LEU A 1 105 ? 10.969 5.681 -24.611 1.00 59.22 105 LEU A N 1
ATOM 863 C CA . LEU A 1 105 ? 9.689 5.451 -25.304 1.00 59.22 105 LEU A CA 1
ATOM 864 C C . LEU A 1 105 ? 8.464 6.066 -24.593 1.00 59.22 105 LEU A C 1
ATOM 866 O O . LEU A 1 105 ? 7.359 5.999 -25.132 1.00 59.22 105 LEU A O 1
ATOM 870 N N . GLY A 1 106 ? 8.650 6.730 -23.445 1.00 58.22 106 GLY A N 1
ATOM 871 C CA . GLY A 1 106 ? 7.608 7.484 -22.730 1.00 58.22 106 GLY A CA 1
ATOM 872 C C . GLY A 1 106 ? 7.307 6.962 -21.318 1.00 58.22 106 GLY A C 1
ATOM 873 O O . GLY A 1 106 ? 7.619 5.821 -21.002 1.00 58.22 106 GLY A O 1
ATOM 874 N N . SER A 1 107 ? 6.700 7.815 -20.478 1.00 60.72 107 SER A N 1
ATOM 875 C CA . SER A 1 107 ? 6.413 7.532 -19.061 1.00 60.72 107 SER A CA 1
ATOM 876 C C . SER A 1 107 ? 5.177 6.647 -18.849 1.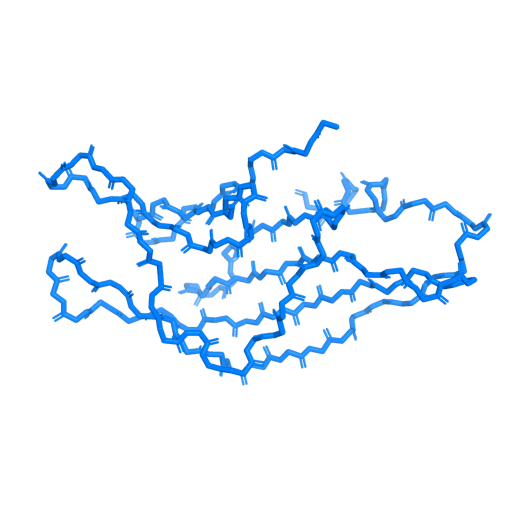00 60.72 107 SER A C 1
ATOM 878 O O . SER A 1 107 ? 4.143 6.837 -19.507 1.00 60.72 107 SER A O 1
ATOM 880 N N . PHE A 1 108 ? 5.232 5.728 -17.874 1.00 61.41 108 PHE A N 1
ATOM 881 C CA . PHE A 1 108 ? 4.109 4.830 -17.545 1.00 61.41 108 PHE A CA 1
ATOM 882 C C . PHE A 1 108 ? 2.809 5.540 -17.160 1.00 61.41 108 PHE A C 1
ATOM 884 O O . PHE A 1 108 ? 1.738 4.958 -17.340 1.00 61.41 108 PHE A O 1
ATOM 891 N N . GLU A 1 109 ? 2.858 6.786 -16.677 1.00 58.53 109 GLU A N 1
ATOM 892 C CA . GLU A 1 109 ? 1.650 7.552 -16.336 1.00 58.53 109 GLU A CA 1
ATOM 893 C C . GLU A 1 109 ? 0.644 7.606 -17.498 1.00 58.53 109 GLU A C 1
ATOM 895 O O . GLU A 1 109 ? -0.567 7.508 -17.279 1.00 58.53 109 GLU A O 1
ATOM 900 N N . LYS A 1 110 ? 1.135 7.697 -18.742 1.00 57.50 110 LYS A N 1
ATOM 901 C CA . LYS A 1 110 ? 0.287 7.725 -19.945 1.00 57.50 110 LYS A CA 1
ATOM 902 C C . LYS A 1 110 ? -0.297 6.357 -20.278 1.00 57.50 110 LYS A C 1
ATOM 904 O O . LYS A 1 110 ? -1.444 6.277 -20.699 1.00 57.50 110 LYS A O 1
ATOM 909 N N . VAL A 1 111 ? 0.482 5.296 -20.075 1.00 57.41 111 VAL A N 1
ATOM 910 C CA . VAL A 1 111 ? 0.065 3.917 -20.357 1.00 57.41 111 VAL A CA 1
ATOM 911 C C . VAL A 1 111 ? -0.991 3.480 -19.343 1.00 57.41 111 VAL A C 1
ATOM 913 O O . VAL A 1 111 ? -2.065 3.037 -19.722 1.00 57.41 111 VAL A O 1
ATOM 916 N N . LEU A 1 112 ? -0.740 3.686 -18.050 1.00 57.69 112 LEU A N 1
ATOM 917 C CA . LEU A 1 112 ? -1.645 3.269 -16.976 1.00 57.69 112 LEU A CA 1
ATOM 918 C C . LEU A 1 112 ? -2.978 4.018 -16.966 1.00 57.69 112 LEU A C 1
ATOM 920 O O . LEU A 1 112 ? -3.972 3.459 -16.521 1.00 57.69 112 LEU A O 1
ATOM 924 N N . SER A 1 113 ? -3.017 5.254 -17.471 1.00 57.34 113 SER A N 1
ATOM 925 C CA . SER A 1 113 ? -4.271 6.009 -17.603 1.00 57.34 113 SER A CA 1
ATOM 926 C C . SER A 1 113 ? -5.198 5.470 -18.702 1.00 57.34 113 SER A C 1
ATOM 928 O O . SER A 1 113 ? -6.330 5.924 -18.797 1.00 57.34 113 SER A O 1
ATOM 930 N N . ALA A 1 114 ? -4.730 4.539 -19.543 1.00 49.72 114 ALA A N 1
ATOM 931 C CA . ALA A 1 114 ? -5.521 3.943 -20.619 1.00 49.72 114 ALA A CA 1
ATOM 932 C C . ALA A 1 114 ? -6.085 2.548 -20.283 1.00 49.72 114 ALA A C 1
ATOM 934 O O . ALA A 1 114 ? -6.926 2.052 -21.029 1.00 49.72 114 ALA A O 1
ATOM 935 N N . PHE A 1 115 ? -5.627 1.905 -19.200 1.00 47.41 115 PHE A N 1
ATOM 936 C CA . PHE A 1 115 ? -5.966 0.509 -18.873 1.00 47.41 115 PHE A CA 1
ATOM 937 C C . PHE A 1 115 ? -6.745 0.326 -17.559 1.00 47.41 115 PHE A C 1
ATOM 939 O O . PHE A 1 115 ? -7.126 -0.802 -17.247 1.00 47.41 115 PHE A O 1
ATOM 946 N N . LEU A 1 116 ? -6.995 1.405 -16.810 1.00 45.97 116 LEU A N 1
ATOM 947 C CA . LEU A 1 116 ? -7.815 1.456 -15.590 1.00 45.97 116 LEU A CA 1
ATOM 948 C C . LEU A 1 116 ? -8.650 2.736 -15.592 1.00 45.97 116 LEU A C 1
ATOM 950 O O . LEU A 1 116 ? -9.789 2.681 -15.087 1.00 45.97 116 LEU A O 1
#

Secondary structure (DSSP, 8-state):
-----EEEETTEEEEE-TTS-EEEEETTTTEEEEPB--TTPPPPPTT--EEEEESSSSEEEEEEEE-SSEEEEEEEEEEEEEEETTEEEEEEEEEEEEEEEEGGG--HHHHHTTT-

pLDDT: mean 86.31, std 14.48, range [34.41, 98.25]

Radius of gyration: 14.62 Å; chains: 1; bounding box: 34×29×41 Å

Foldseek 3Di:
DADFAWEAFPNWIWTQDLQRFIWIAQPVVRDIDTAAAAPPDDRDDSPKRWHWYDDPRWTKIWIWDDPDQKIWIKIWTWDWDDPDSRHIYTHTPDIDTPDMDGVVVDDCVVVVVVVD

Sequence (116 aa):
MFSDSFCQIDDVLYSCGSDRVFIWYNTEVRTWRKLNGLVGLPKLSRDAFVRLADYGGKLTVLWNDDYGCWEMLWCAQIALGRRNTCEIWGKLEWFDHVLRVPSLLGSFEKVLSAFL

Organism: NCBI:txid228776